Protein AF-A0A1F8PVD8-F1 (afdb_monomer_lite)

Structure (mmCIF, N/CA/C/O backbone):
data_AF-A0A1F8PVD8-F1
#
_entry.id   AF-A0A1F8PVD8-F1
#
loop_
_atom_site.group_PDB
_atom_site.id
_atom_site.type_symbol
_atom_site.label_atom_id
_atom_site.label_alt_id
_atom_site.label_comp_id
_atom_site.label_asym_id
_atom_site.label_entity_id
_at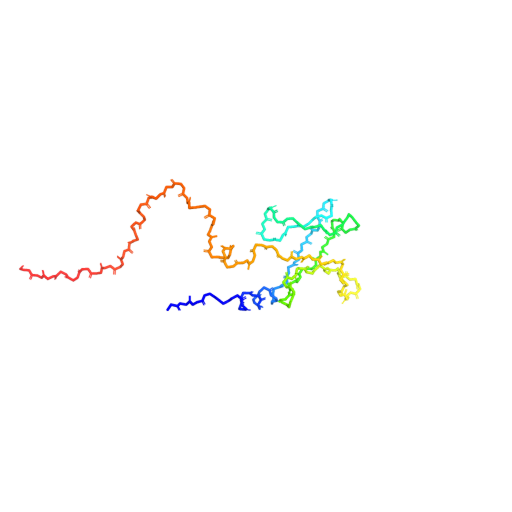om_site.label_seq_id
_atom_site.pdbx_PDB_ins_code
_atom_site.Cartn_x
_atom_site.Cartn_y
_atom_site.Cartn_z
_atom_site.occupancy
_atom_site.B_iso_or_equiv
_atom_site.auth_seq_id
_atom_site.auth_comp_id
_atom_site.auth_asym_id
_atom_site.auth_atom_id
_atom_site.pdbx_PDB_model_num
ATOM 1 N N . MET A 1 1 ? 21.679 9.146 -22.759 1.00 44.25 1 MET A N 1
ATOM 2 C CA . MET A 1 1 ? 20.210 9.240 -22.646 1.00 44.25 1 MET A CA 1
ATOM 3 C C . MET A 1 1 ? 19.802 8.325 -21.501 1.00 44.25 1 MET A C 1
ATOM 5 O O . MET A 1 1 ? 20.053 7.132 -21.610 1.00 44.25 1 MET A O 1
ATOM 9 N N . LEU A 1 2 ? 19.336 8.859 -20.367 1.00 56.59 2 LEU A N 1
ATOM 10 C CA . LEU A 1 2 ? 18.869 8.013 -19.262 1.00 56.59 2 LEU A CA 1
ATOM 11 C C . LEU A 1 2 ? 17.509 7.432 -19.664 1.00 56.59 2 LEU A C 1
ATOM 13 O O . LEU A 1 2 ? 16.544 8.176 -19.803 1.00 56.59 2 LEU A O 1
ATOM 17 N N . LEU A 1 3 ? 17.458 6.124 -19.901 1.00 76.94 3 LEU A N 1
ATOM 18 C CA . LEU A 1 3 ? 16.202 5.403 -20.061 1.00 76.94 3 LEU A CA 1
ATOM 19 C C . LEU A 1 3 ? 15.548 5.311 -18.678 1.00 76.94 3 LEU A C 1
ATOM 21 O O . LEU A 1 3 ? 16.201 4.902 -17.717 1.00 76.94 3 LEU A O 1
ATOM 25 N N . PHE A 1 4 ? 14.293 5.736 -18.563 1.00 79.56 4 PHE A N 1
ATOM 26 C CA . PHE A 1 4 ? 13.544 5.586 -17.322 1.00 79.56 4 PHE A CA 1
ATOM 27 C C . PHE A 1 4 ? 13.350 4.096 -17.012 1.00 79.56 4 PHE A C 1
ATOM 29 O O . PHE A 1 4 ? 12.963 3.324 -17.888 1.00 79.56 4 PHE A O 1
ATOM 36 N N . ASP A 1 5 ? 13.651 3.696 -15.778 1.00 87.69 5 ASP A N 1
ATOM 37 C CA . ASP A 1 5 ? 13.634 2.301 -15.338 1.00 87.69 5 ASP A CA 1
ATOM 38 C C . ASP A 1 5 ? 12.472 2.084 -14.363 1.00 87.69 5 ASP A C 1
ATOM 40 O O . ASP A 1 5 ? 12.545 2.461 -13.189 1.00 87.69 5 ASP A O 1
ATOM 44 N N . LEU A 1 6 ? 11.394 1.473 -14.862 1.00 88.12 6 LEU A N 1
ATOM 45 C CA . LEU A 1 6 ? 10.205 1.164 -14.066 1.00 88.12 6 LEU A CA 1
ATOM 46 C C . LEU A 1 6 ? 10.518 0.253 -12.878 1.00 88.12 6 LEU A C 1
ATOM 48 O O . LEU A 1 6 ? 9.911 0.413 -11.826 1.00 88.12 6 LEU A O 1
ATOM 52 N N . ALA A 1 7 ? 11.480 -0.664 -13.002 1.00 90.62 7 ALA A N 1
ATOM 53 C CA . ALA A 1 7 ? 11.810 -1.570 -11.908 1.00 90.62 7 ALA A CA 1
ATOM 54 C C . ALA A 1 7 ? 12.425 -0.809 -10.725 1.00 90.62 7 ALA A C 1
ATOM 56 O O . ALA A 1 7 ? 12.183 -1.150 -9.567 1.00 90.62 7 ALA A O 1
ATOM 57 N N . LYS A 1 8 ? 13.178 0.266 -10.998 1.00 90.50 8 LYS A N 1
ATOM 58 C CA . LYS A 1 8 ? 13.676 1.161 -9.943 1.00 90.50 8 LYS A CA 1
ATOM 59 C C . LYS A 1 8 ? 12.556 1.961 -9.292 1.00 90.50 8 LYS A C 1
ATOM 61 O O . LYS A 1 8 ? 12.609 2.159 -8.081 1.00 90.50 8 LYS A O 1
ATOM 66 N N . ALA A 1 9 ? 11.558 2.396 -10.060 1.00 90.19 9 ALA A N 1
ATOM 67 C CA . ALA A 1 9 ? 10.379 3.059 -9.508 1.00 90.19 9 ALA A CA 1
ATOM 68 C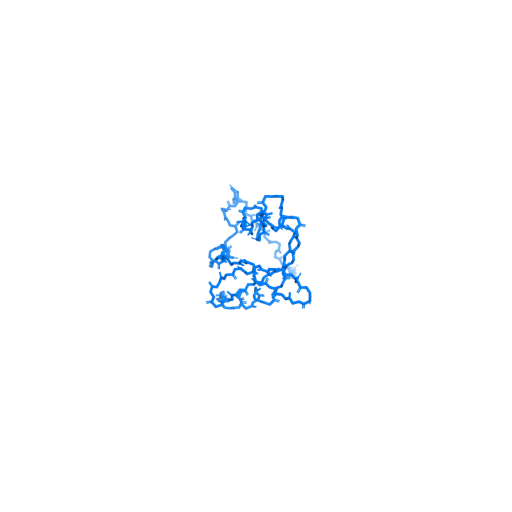 C . ALA A 1 9 ? 9.575 2.102 -8.610 1.00 90.19 9 ALA A C 1
ATOM 70 O O . ALA A 1 9 ? 9.283 2.445 -7.467 1.00 90.19 9 ALA A O 1
ATOM 71 N N . ASP A 1 10 ? 9.318 0.877 -9.076 1.00 93.81 10 ASP A N 1
ATOM 72 C CA . ASP A 1 10 ? 8.622 -0.164 -8.314 1.00 93.81 10 ASP A CA 1
ATOM 73 C C . ASP A 1 10 ? 9.374 -0.506 -7.013 1.00 93.81 10 ASP A C 1
ATOM 75 O O . ASP A 1 10 ? 8.776 -0.562 -5.937 1.00 93.81 10 ASP A O 1
ATOM 79 N N . ALA A 1 11 ? 10.700 -0.671 -7.080 1.00 94.38 11 ALA A N 1
ATOM 80 C CA . ALA A 1 11 ? 11.538 -0.929 -5.908 1.00 94.38 11 ALA A CA 1
ATOM 81 C C . ALA A 1 11 ? 11.544 0.247 -4.917 1.00 94.38 11 ALA A C 1
ATOM 83 O O . ALA A 1 11 ? 11.501 0.041 -3.702 1.00 94.38 11 ALA A O 1
ATOM 84 N N . TYR A 1 12 ? 11.569 1.481 -5.425 1.00 92.31 12 TYR A N 1
ATOM 85 C CA . TYR A 1 12 ? 11.465 2.677 -4.599 1.00 92.31 12 TYR A CA 1
ATOM 86 C C . TYR A 1 12 ? 10.114 2.738 -3.880 1.00 92.31 12 TYR A C 1
ATOM 88 O O . TYR A 1 12 ? 10.084 2.876 -2.659 1.00 92.31 12 TYR A O 1
ATOM 96 N N . LEU A 1 13 ? 9.003 2.552 -4.595 1.00 92.62 13 LEU A N 1
ATOM 97 C CA . LEU A 1 13 ? 7.665 2.525 -4.000 1.00 92.62 13 LEU A CA 1
ATOM 98 C C . LEU A 1 13 ? 7.517 1.410 -2.956 1.00 92.62 13 LEU A C 1
ATOM 100 O O . LEU A 1 13 ? 6.936 1.646 -1.900 1.00 92.62 13 LEU A O 1
ATOM 104 N N . ALA A 1 14 ? 8.090 0.230 -3.207 1.00 95.00 14 ALA A N 1
ATOM 105 C CA . ALA A 1 14 ? 8.068 -0.900 -2.276 1.00 95.00 14 ALA A CA 1
ATOM 106 C C . ALA A 1 14 ? 8.812 -0.622 -0.955 1.00 95.00 14 ALA A C 1
ATOM 108 O O . ALA A 1 14 ? 8.485 -1.206 0.077 1.00 95.00 14 ALA A O 1
ATOM 109 N N . SER A 1 15 ? 9.806 0.274 -0.973 1.00 95.44 15 SER A N 1
ATOM 110 C CA . SER A 1 15 ? 10.547 0.682 0.230 1.00 95.44 15 SER A CA 1
ATOM 111 C C . SER A 1 15 ? 9.759 1.624 1.142 1.00 95.44 15 SER A C 1
ATOM 113 O O . SER A 1 15 ? 10.100 1.783 2.316 1.00 95.44 15 SER A O 1
ATOM 115 N N . LEU A 1 16 ? 8.715 2.261 0.612 1.00 92.19 16 LEU A N 1
ATOM 116 C CA . LEU A 1 16 ? 7.948 3.256 1.335 1.00 92.19 16 LEU A CA 1
ATOM 117 C C . LEU A 1 16 ? 6.780 2.605 2.073 1.00 92.19 16 LEU A C 1
ATOM 119 O O . LEU A 1 16 ? 6.106 1.701 1.581 1.00 92.19 16 LEU A O 1
ATOM 123 N N . GLN A 1 17 ? 6.527 3.118 3.271 1.00 92.81 17 GLN A N 1
ATOM 124 C CA . GLN A 1 17 ? 5.378 2.751 4.084 1.00 92.81 17 GLN A CA 1
ATOM 125 C C . GLN A 1 17 ? 4.616 4.022 4.412 1.00 92.81 17 GLN A C 1
ATOM 127 O O . GLN A 1 17 ? 5.188 4.995 4.912 1.00 92.81 17 GLN A O 1
ATOM 132 N N . PHE A 1 18 ? 3.319 4.023 4.136 1.00 90.25 18 PHE A N 1
ATOM 133 C CA . PHE A 1 18 ? 2.490 5.198 4.358 1.00 90.25 18 PHE A CA 1
ATOM 134 C C . PHE A 1 18 ? 1.353 4.869 5.303 1.00 90.25 18 PHE A C 1
ATOM 136 O O . PHE A 1 18 ? 0.629 3.901 5.106 1.00 90.25 18 PHE A O 1
ATOM 143 N N . TYR A 1 19 ? 1.135 5.730 6.288 1.00 94.12 19 TYR A N 1
ATOM 144 C CA . TYR A 1 19 ? -0.024 5.633 7.163 1.00 94.12 19 TYR A CA 1
ATOM 145 C C . TYR A 1 19 ? -1.097 6.601 6.684 1.00 94.12 19 TYR A C 1
ATOM 147 O O . TYR A 1 19 ? -0.826 7.776 6.398 1.00 94.12 19 TYR A O 1
ATOM 155 N N . ARG A 1 20 ? -2.332 6.116 6.577 1.00 94.25 20 ARG A N 1
ATOM 156 C CA . ARG A 1 20 ? -3.486 6.938 6.207 1.00 94.25 20 ARG A CA 1
ATOM 157 C C . ARG A 1 20 ? -4.644 6.662 7.139 1.00 94.25 20 ARG A C 1
ATOM 159 O O . ARG A 1 20 ? -4.955 5.516 7.451 1.00 94.25 20 ARG A O 1
ATOM 166 N N . LYS A 1 21 ? -5.309 7.738 7.553 1.00 95.81 21 LYS A N 1
ATOM 167 C CA . LYS A 1 21 ? -6.575 7.635 8.266 1.00 95.81 21 LYS A CA 1
ATOM 168 C C . LYS A 1 21 ? -7.681 7.352 7.262 1.00 95.81 21 LYS A C 1
ATOM 170 O O . LYS A 1 21 ? -7.880 8.122 6.325 1.00 95.81 21 LYS A O 1
ATOM 175 N N . VAL A 1 22 ? -8.422 6.279 7.485 1.00 96.38 22 VAL A N 1
ATOM 176 C CA . VAL A 1 22 ? -9.593 5.933 6.690 1.00 96.38 22 VAL A CA 1
ATOM 177 C C . VAL A 1 22 ? -10.692 6.965 6.941 1.00 96.38 22 VAL A C 1
ATOM 179 O O . VAL A 1 22 ? -11.048 7.275 8.081 1.00 96.38 22 VAL A O 1
ATOM 182 N N . GLY A 1 23 ? -11.248 7.510 5.864 1.00 96.00 23 GLY A N 1
ATOM 183 C CA . GLY A 1 23 ? -12.344 8.467 5.907 1.00 96.00 23 GLY A CA 1
ATOM 184 C C . GLY A 1 23 ? -13.629 7.880 6.495 1.00 96.00 23 GLY A C 1
ATOM 185 O O . GLY A 1 23 ? -13.767 6.675 6.711 1.00 96.00 23 GLY A O 1
ATOM 186 N N . LYS A 1 24 ? -14.625 8.745 6.721 1.00 95.94 24 LYS A N 1
ATOM 187 C CA . LYS A 1 24 ? -15.930 8.357 7.294 1.00 95.94 24 LYS A CA 1
ATOM 188 C C . LYS A 1 24 ? -16.633 7.254 6.490 1.00 95.94 24 LYS A C 1
ATOM 190 O O . LYS A 1 24 ? -17.350 6.449 7.066 1.00 95.94 24 LYS A O 1
ATOM 195 N N . THR A 1 25 ? -16.436 7.232 5.176 1.00 95.12 25 THR A N 1
ATOM 196 C CA . THR A 1 25 ? -17.059 6.280 4.248 1.00 95.12 25 THR A CA 1
ATOM 197 C C . THR A 1 25 ? -16.224 5.020 4.013 1.00 95.12 25 THR A C 1
ATOM 199 O O . THR A 1 25 ? -16.598 4.212 3.169 1.00 95.12 25 THR A O 1
ATOM 202 N N . GLY A 1 26 ? -15.102 4.837 4.719 1.00 95.44 26 GLY A N 1
ATOM 203 C CA . GLY A 1 26 ? -14.220 3.687 4.498 1.00 95.44 26 GLY A CA 1
ATOM 204 C C . GLY A 1 26 ? -13.206 3.873 3.365 1.00 95.44 26 GLY A C 1
ATOM 205 O O . GLY A 1 26 ? -12.672 2.886 2.868 1.00 95.44 26 GLY A O 1
ATOM 206 N N . GLN A 1 27 ? -12.959 5.113 2.937 1.00 96.25 27 GLN A N 1
ATOM 207 C CA . GLN A 1 27 ? -12.100 5.446 1.795 1.00 96.25 27 GLN A CA 1
ATOM 208 C C . GLN A 1 27 ? -10.774 6.063 2.236 1.00 96.25 27 GLN A C 1
ATOM 210 O O . GLN A 1 27 ? -10.730 6.782 3.233 1.00 96.25 27 GLN A O 1
ATOM 215 N N . ILE A 1 28 ? -9.723 5.841 1.457 1.00 95.00 28 ILE A N 1
ATOM 216 C CA . ILE A 1 28 ? -8.426 6.518 1.574 1.00 95.00 28 ILE A CA 1
ATOM 217 C C . ILE A 1 28 ? -8.004 7.069 0.214 1.00 95.00 28 ILE A C 1
ATOM 219 O O . ILE A 1 28 ? -8.518 6.626 -0.814 1.00 95.00 28 ILE A O 1
ATOM 223 N N . THR A 1 29 ? -7.055 8.002 0.213 1.00 93.38 29 THR A N 1
ATOM 224 C CA . THR A 1 29 ? -6.397 8.483 -1.003 1.00 93.38 29 THR A CA 1
ATOM 225 C C . THR A 1 29 ? -4.916 8.122 -1.020 1.00 93.38 29 THR A C 1
ATOM 227 O O . THR A 1 29 ? -4.224 8.241 -0.002 1.00 93.38 29 THR A O 1
ATOM 230 N N . ILE A 1 30 ? -4.434 7.669 -2.177 1.00 88.94 30 ILE A N 1
ATOM 231 C CA . ILE A 1 30 ? -3.033 7.296 -2.418 1.00 88.94 30 ILE A CA 1
ATOM 232 C C . ILE A 1 30 ? -2.645 7.903 -3.765 1.00 88.94 30 ILE A C 1
ATOM 234 O O . ILE A 1 30 ? -3.238 7.523 -4.752 1.00 88.94 30 ILE A O 1
ATOM 238 N N . GLY A 1 31 ? -1.703 8.848 -3.818 1.00 79.19 31 GLY A N 1
ATOM 239 C CA . GLY A 1 31 ? -1.296 9.492 -5.082 1.00 79.19 31 GLY A CA 1
ATOM 240 C C . GLY A 1 31 ? -1.987 10.826 -5.405 1.00 79.19 31 GLY A C 1
ATOM 241 O O . GLY A 1 31 ? -1.466 11.596 -6.197 1.00 79.19 31 GLY A O 1
ATOM 242 N N . GLY A 1 32 ? -3.087 11.183 -4.734 1.00 79.31 32 GLY A N 1
ATOM 243 C CA . GLY A 1 32 ? -3.744 12.485 -4.919 1.00 79.31 32 GLY A CA 1
ATOM 244 C C . GLY A 1 32 ? -5.227 12.465 -4.557 1.00 79.31 32 GLY A C 1
ATOM 245 O O . GLY A 1 32 ? -5.742 11.458 -4.079 1.00 79.31 32 GLY A O 1
ATOM 246 N N . GLU A 1 33 ? -5.937 13.577 -4.767 1.00 78.00 33 GLU A N 1
ATOM 247 C CA . GLU A 1 33 ? -7.369 13.691 -4.433 1.00 78.00 33 GLU A CA 1
ATOM 248 C C . GLU A 1 33 ? -8.265 12.775 -5.288 1.00 78.00 33 GLU A C 1
ATOM 250 O O . GLU A 1 33 ? -9.301 12.291 -4.818 1.00 78.00 33 GLU A O 1
ATOM 255 N N . HIS A 1 34 ? -7.851 12.507 -6.527 1.00 80.31 34 HIS A N 1
ATOM 256 C CA . HIS A 1 34 ? -8.609 11.703 -7.486 1.00 80.31 34 HIS A CA 1
ATOM 257 C C . HIS A 1 34 ? -8.442 10.197 -7.271 1.00 80.31 34 HIS A C 1
ATOM 259 O O . HIS A 1 34 ? -9.352 9.427 -7.586 1.00 80.31 34 HIS A O 1
ATOM 265 N N . ASP A 1 35 ? -7.352 9.777 -6.632 1.00 87.62 35 ASP A N 1
ATOM 266 C CA . ASP A 1 35 ? -7.051 8.369 -6.440 1.00 87.62 35 ASP A CA 1
ATOM 267 C C . ASP A 1 35 ? -7.597 7.822 -5.126 1.00 87.62 35 ASP A C 1
ATOM 269 O O . ASP A 1 35 ? -6.923 7.722 -4.095 1.00 87.62 35 ASP A O 1
ATOM 273 N N . LYS A 1 36 ? -8.875 7.450 -5.171 1.00 93.44 36 LYS A N 1
ATOM 274 C CA . LYS A 1 36 ? -9.603 6.914 -4.020 1.00 93.44 36 LYS A CA 1
ATOM 275 C C . LYS A 1 36 ? -9.561 5.391 -4.015 1.00 93.44 36 LYS A C 1
ATOM 277 O O . LYS A 1 36 ? -9.802 4.739 -5.031 1.00 93.44 36 LYS A O 1
ATOM 282 N N . TYR A 1 37 ? -9.299 4.817 -2.848 1.00 94.81 37 TYR A N 1
ATOM 283 C CA . TYR A 1 37 ? -9.296 3.377 -2.615 1.00 94.81 37 TYR A CA 1
ATOM 284 C C . TYR A 1 37 ? -10.259 3.037 -1.481 1.00 94.81 37 TYR A C 1
ATOM 286 O O . TYR A 1 37 ? -10.301 3.698 -0.442 1.00 94.81 37 TYR A O 1
ATOM 294 N N . GLN A 1 38 ? -11.072 2.006 -1.700 1.00 95.75 38 GLN A N 1
ATOM 295 C CA . GLN A 1 38 ? -12.096 1.571 -0.754 1.00 95.75 38 GLN A CA 1
ATOM 296 C C . GLN A 1 38 ? -11.537 0.507 0.183 1.00 95.75 38 GLN A C 1
ATOM 298 O O . GLN A 1 38 ? -11.375 -0.640 -0.237 1.00 95.75 38 GLN A O 1
ATOM 303 N N . VAL A 1 39 ? -11.325 0.859 1.449 1.00 95.31 39 VAL A N 1
ATOM 304 C CA . VAL A 1 39 ? -10.959 -0.062 2.540 1.00 95.31 39 VAL A CA 1
ATOM 305 C C . VAL A 1 39 ? -12.200 -0.771 3.063 1.00 95.31 39 VAL A C 1
ATOM 307 O O . VAL A 1 39 ? -12.256 -1.997 3.089 1.00 95.31 39 VAL A O 1
ATOM 310 N N . GLY A 1 40 ? -13.239 0.005 3.365 1.00 94.56 40 GLY A N 1
ATOM 311 C CA . GLY A 1 40 ? -14.520 -0.475 3.869 1.00 94.56 40 GLY A CA 1
ATOM 312 C C . GLY A 1 40 ? -14.966 0.283 5.123 1.00 94.56 40 GLY A C 1
ATOM 313 O O . GLY A 1 40 ? -14.131 0.785 5.879 1.00 94.56 40 GLY A O 1
ATOM 314 N N . PRO A 1 41 ? -16.283 0.381 5.371 1.00 93.94 41 PRO A N 1
ATOM 315 C CA . PRO A 1 41 ? -16.831 1.187 6.464 1.00 93.94 41 PRO A CA 1
ATOM 316 C C . PRO A 1 41 ? -16.466 0.652 7.855 1.00 93.94 41 PRO A C 1
ATOM 318 O O . PRO A 1 41 ? -16.391 1.435 8.796 1.00 93.94 41 PRO A O 1
ATOM 321 N N . ALA A 1 42 ? -16.182 -0.650 7.986 1.00 94.69 42 ALA A N 1
ATOM 322 C CA . ALA A 1 42 ? -15.726 -1.259 9.239 1.00 94.69 42 ALA A CA 1
ATOM 323 C C . ALA A 1 42 ? -14.403 -0.657 9.749 1.00 94.69 42 ALA A C 1
ATOM 325 O O . ALA A 1 42 ? -14.157 -0.625 10.950 1.00 94.69 42 ALA A O 1
ATOM 326 N N . PHE A 1 43 ? -13.587 -0.126 8.836 1.00 95.00 43 PHE A N 1
ATOM 327 C CA . PHE A 1 43 ? -12.295 0.487 9.138 1.00 95.00 43 PHE A CA 1
ATOM 328 C C . PHE A 1 43 ? -12.377 2.015 9.213 1.00 95.00 43 PHE A C 1
ATOM 330 O O . PHE A 1 43 ? -11.353 2.685 9.305 1.00 95.00 43 PHE A O 1
ATOM 337 N N . ALA A 1 44 ? -13.580 2.600 9.157 1.00 95.81 44 ALA A N 1
ATOM 338 C CA . ALA A 1 44 ? -13.753 4.047 9.163 1.00 95.81 44 ALA A CA 1
ATOM 339 C C . ALA A 1 44 ? -13.083 4.691 10.386 1.00 95.81 44 ALA A C 1
ATOM 341 O O . ALA A 1 44 ? -13.239 4.237 11.518 1.00 95.81 44 ALA A O 1
ATOM 342 N N . ARG A 1 45 ? -12.377 5.803 10.148 1.00 95.62 45 ARG A N 1
ATOM 343 C CA . ARG A 1 45 ? -11.618 6.585 11.141 1.00 95.62 45 ARG A CA 1
ATOM 344 C C . ARG A 1 45 ? -10.412 5.874 11.766 1.00 95.62 45 ARG A C 1
ATOM 346 O O . ARG A 1 45 ? -9.746 6.509 12.585 1.00 95.62 45 ARG A O 1
ATOM 353 N N . GLN A 1 46 ? -10.102 4.640 11.375 1.00 95.38 46 GLN A N 1
ATOM 354 C CA . GLN A 1 46 ? -8.891 3.935 11.801 1.00 95.38 46 GLN A CA 1
ATOM 355 C C . GLN A 1 46 ? -7.692 4.349 10.941 1.00 95.38 46 GLN A C 1
ATOM 357 O O . GLN A 1 46 ? -7.865 4.842 9.825 1.00 95.38 46 GLN A O 1
ATOM 362 N N . TYR A 1 47 ? -6.480 4.177 11.461 1.00 95.75 47 TYR A N 1
ATOM 363 C CA . TYR A 1 47 ? -5.258 4.326 10.674 1.00 95.75 47 TYR A CA 1
ATOM 364 C C . TYR A 1 47 ? -4.873 2.971 10.096 1.00 95.75 47 TYR A C 1
ATOM 366 O O . TYR A 1 47 ? -4.830 1.984 10.821 1.00 95.75 47 TYR A O 1
ATOM 374 N N . VAL A 1 48 ? -4.596 2.943 8.797 1.00 96.12 48 VAL A N 1
ATOM 375 C CA . VAL A 1 48 ? -4.067 1.767 8.108 1.00 96.12 48 VAL A CA 1
ATOM 376 C C . VAL A 1 48 ? -2.680 2.083 7.575 1.00 96.12 48 VAL A C 1
ATOM 378 O O . VAL A 1 48 ? -2.421 3.202 7.117 1.00 96.12 48 VAL A O 1
ATOM 381 N N . GLN A 1 49 ? -1.799 1.095 7.644 1.00 96.81 49 GLN A N 1
ATOM 382 C CA . GLN A 1 49 ? -0.515 1.122 6.967 1.00 96.81 49 GLN A CA 1
ATOM 383 C C . GLN A 1 49 ? -0.712 0.640 5.532 1.00 96.81 49 GLN A C 1
ATOM 385 O O . GLN A 1 49 ? -1.436 -0.319 5.291 1.00 96.81 49 GLN A O 1
ATOM 390 N N . ILE A 1 50 ? -0.076 1.300 4.578 1.00 96.12 50 ILE A N 1
ATOM 391 C CA . ILE A 1 50 ? -0.160 0.987 3.159 1.00 96.12 50 ILE A CA 1
ATOM 392 C C . ILE A 1 50 ? 1.248 0.712 2.662 1.00 96.12 50 ILE A C 1
ATOM 394 O O . ILE A 1 50 ? 2.128 1.567 2.797 1.00 96.12 50 ILE A O 1
ATOM 398 N N . ASN A 1 51 ? 1.419 -0.452 2.045 1.00 96.12 51 ASN A N 1
ATOM 399 C CA . ASN A 1 51 ? 2.655 -0.855 1.390 1.00 96.12 51 ASN A CA 1
ATOM 400 C C . ASN A 1 51 ? 2.377 -1.130 -0.091 1.00 96.12 51 ASN A C 1
ATOM 402 O O . ASN A 1 51 ? 1.255 -1.481 -0.461 1.00 96.12 51 ASN A O 1
ATOM 406 N N . PHE A 1 52 ? 3.401 -0.998 -0.927 1.00 95.94 52 PHE A N 1
ATOM 407 C CA . PHE A 1 52 ? 3.346 -1.379 -2.335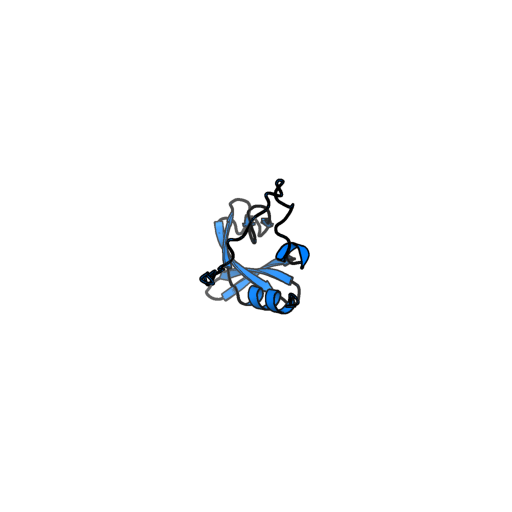 1.00 95.94 52 PHE A CA 1
ATOM 408 C C . PHE A 1 52 ? 3.994 -2.754 -2.541 1.00 95.94 52 PHE A C 1
ATOM 410 O O . PHE A 1 52 ? 5.102 -2.998 -2.066 1.00 95.94 52 PHE A O 1
ATOM 417 N N . ASP A 1 53 ? 3.298 -3.650 -3.237 1.00 95.62 53 ASP A N 1
ATOM 418 C CA . ASP A 1 53 ? 3.786 -4.962 -3.659 1.00 95.62 53 ASP A CA 1
ATOM 419 C C . ASP A 1 53 ? 4.272 -4.873 -5.117 1.00 95.62 53 ASP A C 1
ATOM 421 O O . ASP A 1 53 ? 3.442 -4.838 -6.032 1.00 95.62 53 ASP A O 1
ATOM 425 N N . PRO A 1 54 ? 5.594 -4.844 -5.368 1.00 95.12 54 PRO A N 1
ATOM 426 C CA . PRO A 1 54 ? 6.137 -4.645 -6.709 1.00 95.12 54 PRO A CA 1
ATOM 427 C C . PRO A 1 54 ? 5.942 -5.862 -7.621 1.00 95.12 54 PRO A C 1
ATOM 429 O O . PRO A 1 54 ? 6.006 -5.716 -8.837 1.00 95.12 54 PRO A O 1
ATOM 432 N N . ALA A 1 55 ? 5.683 -7.057 -7.074 1.00 93.88 55 ALA A N 1
ATOM 433 C CA . ALA A 1 55 ? 5.503 -8.258 -7.889 1.00 93.88 55 ALA A CA 1
ATOM 434 C C . ALA A 1 55 ? 4.179 -8.230 -8.664 1.00 93.88 55 ALA A C 1
ATOM 436 O O . ALA A 1 55 ? 4.093 -8.757 -9.772 1.00 93.88 55 ALA A O 1
ATOM 437 N N . LYS A 1 56 ? 3.148 -7.618 -8.069 1.00 94.19 56 LYS A N 1
ATOM 438 C CA . LYS A 1 56 ? 1.809 -7.486 -8.663 1.00 94.19 56 LYS A CA 1
ATOM 439 C C . LYS A 1 56 ? 1.412 -6.043 -8.972 1.00 94.19 56 LYS A C 1
ATOM 441 O O . LYS A 1 56 ? 0.357 -5.835 -9.561 1.00 94.19 56 LYS A O 1
ATOM 446 N N . ARG A 1 57 ? 2.241 -5.070 -8.576 1.00 94.06 57 ARG A N 1
ATOM 447 C CA . ARG A 1 57 ? 1.939 -3.631 -8.590 1.00 94.06 57 ARG A CA 1
ATOM 448 C C . ARG A 1 57 ? 0.624 -3.321 -7.879 1.00 94.06 57 ARG A C 1
ATOM 450 O O . ARG A 1 57 ? -0.269 -2.669 -8.413 1.00 94.06 57 ARG A O 1
ATOM 457 N N . GLU A 1 58 ? 0.499 -3.820 -6.655 1.00 96.50 58 GLU A N 1
ATOM 458 C CA . GLU A 1 58 ? -0.693 -3.643 -5.823 1.00 96.50 58 GLU A CA 1
ATOM 459 C C . GLU A 1 58 ? -0.374 -2.822 -4.573 1.00 96.50 58 GLU A C 1
ATOM 461 O O . GLU A 1 58 ? 0.674 -2.987 -3.951 1.00 96.50 58 GLU A O 1
ATOM 466 N N . TYR A 1 59 ? -1.311 -1.978 -4.149 1.00 96.12 59 TYR A N 1
ATOM 467 C CA . TYR A 1 59 ? -1.306 -1.421 -2.802 1.00 96.12 59 TYR A CA 1
ATOM 468 C C . TYR A 1 59 ? -1.977 -2.388 -1.836 1.00 96.12 59 TYR A C 1
ATOM 470 O O . TYR A 1 59 ? -3.074 -2.887 -2.094 1.00 96.12 59 TYR A O 1
ATOM 478 N N . VAL A 1 60 ? -1.336 -2.603 -0.693 1.00 97.19 60 VAL A N 1
ATOM 479 C CA . VAL A 1 60 ? -1.803 -3.497 0.363 1.00 97.19 60 VAL A CA 1
ATOM 480 C C . VAL A 1 60 ? -1.996 -2.696 1.640 1.00 97.19 60 VAL A C 1
ATOM 482 O O . VAL A 1 60 ? -1.053 -2.080 2.135 1.00 97.19 60 VAL A O 1
ATOM 485 N N . ALA A 1 61 ? -3.216 -2.706 2.169 1.00 97.00 61 ALA A N 1
ATOM 486 C CA . ALA A 1 61 ? -3.543 -2.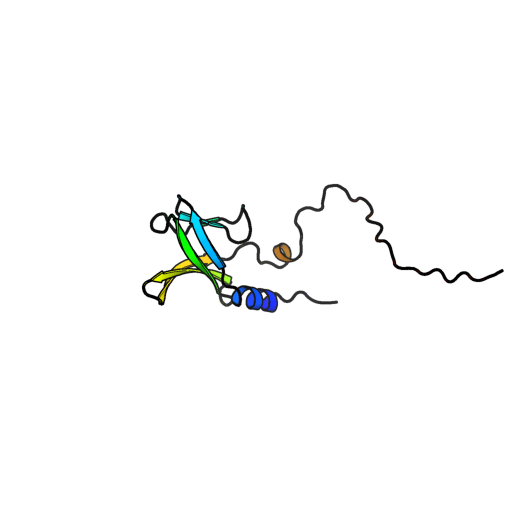085 3.440 1.00 97.00 61 ALA A CA 1
ATOM 487 C C . ALA A 1 61 ? -3.464 -3.102 4.578 1.00 97.00 61 ALA A C 1
ATOM 489 O O . ALA A 1 61 ? -4.084 -4.167 4.522 1.00 97.00 61 ALA A O 1
ATOM 490 N N . TYR A 1 62 ? -2.763 -2.718 5.636 1.00 97.25 62 TYR A N 1
ATOM 491 C CA . TYR A 1 62 ? -2.616 -3.461 6.872 1.00 97.25 62 TYR A CA 1
ATOM 492 C C . TYR A 1 62 ? -3.195 -2.669 8.040 1.00 97.25 62 TYR A C 1
ATOM 494 O O . TYR A 1 62 ? -3.071 -1.443 8.107 1.00 97.25 62 TYR A O 1
ATOM 502 N N . LEU A 1 63 ? -3.804 -3.388 8.973 1.00 95.62 63 LEU A N 1
ATOM 503 C CA . LEU A 1 63 ? -4.179 -2.873 10.277 1.00 95.62 63 LEU A CA 1
ATOM 504 C C . LEU A 1 63 ? -3.217 -3.441 11.313 1.00 95.62 63 LEU A C 1
ATOM 506 O O . LEU A 1 63 ? -2.907 -4.631 11.290 1.00 95.62 63 LEU A O 1
ATOM 510 N N . GLU A 1 64 ? -2.750 -2.593 12.216 1.00 92.88 64 GLU A N 1
ATOM 511 C CA . GLU A 1 64 ? -1.978 -3.046 13.362 1.00 92.88 64 GLU A CA 1
ATOM 512 C C . GLU A 1 64 ? -2.938 -3.545 14.449 1.00 92.88 64 GLU A C 1
ATOM 514 O O . GLU A 1 64 ? -3.705 -2.775 15.026 1.00 92.88 64 GLU A O 1
ATOM 519 N N . GLU A 1 65 ? -2.906 -4.848 14.719 1.00 90.38 65 GLU A N 1
ATOM 520 C CA . GLU A 1 65 ? -3.667 -5.498 15.785 1.00 90.38 65 GLU A CA 1
ATOM 521 C C . GLU A 1 65 ? -2.677 -6.225 16.704 1.00 90.38 65 GLU A C 1
ATOM 523 O O . GLU A 1 65 ? -1.982 -7.148 16.285 1.00 90.38 65 GLU A O 1
ATOM 528 N N . ASN A 1 66 ? -2.598 -5.812 17.974 1.00 88.56 66 ASN A N 1
ATOM 529 C CA . ASN A 1 66 ? -1.730 -6.426 18.992 1.00 88.56 66 ASN A CA 1
ATOM 530 C C . ASN A 1 66 ? -0.234 -6.498 18.606 1.00 88.56 66 ASN A C 1
ATOM 532 O O . ASN A 1 66 ? 0.446 -7.469 18.935 1.00 88.56 66 ASN A O 1
ATOM 536 N N . GLY A 1 67 ? 0.279 -5.485 17.899 1.00 87.06 67 GLY A N 1
ATOM 537 C CA . GLY A 1 67 ? 1.675 -5.433 17.444 1.00 87.06 67 GLY A CA 1
ATOM 538 C C . GLY A 1 67 ? 1.981 -6.320 16.232 1.00 87.06 67 GLY A C 1
ATOM 539 O O . GLY A 1 67 ? 3.141 -6.450 15.847 1.00 87.06 67 GLY A O 1
ATOM 540 N N . ALA A 1 68 ? 0.959 -6.925 15.619 1.00 92.56 68 ALA A N 1
ATOM 541 C CA . ALA A 1 68 ? 1.068 -7.634 14.353 1.00 92.56 68 ALA A CA 1
ATOM 542 C C . ALA A 1 68 ? 0.304 -6.883 13.255 1.00 92.56 68 ALA A C 1
ATOM 544 O O . ALA A 1 68 ? -0.808 -6.397 13.463 1.00 92.56 68 ALA A O 1
ATOM 545 N N . LEU A 1 69 ? 0.896 -6.813 12.061 1.00 93.56 69 LEU A N 1
ATOM 546 C CA . LEU A 1 69 ? 0.230 -6.264 10.885 1.00 93.56 69 LEU A CA 1
ATOM 547 C C . LEU A 1 69 ? -0.649 -7.336 10.249 1.00 93.56 69 LEU A C 1
ATOM 549 O O . LEU A 1 69 ? -0.163 -8.352 9.752 1.00 93.56 69 LEU A O 1
ATOM 553 N N . ARG A 1 70 ? -1.954 -7.085 10.237 1.00 94.69 70 ARG A N 1
ATOM 554 C CA . ARG A 1 70 ? -2.940 -7.921 9.567 1.00 94.69 70 ARG A CA 1
ATOM 555 C C . ARG A 1 70 ? -3.344 -7.287 8.251 1.00 94.69 70 ARG A C 1
ATOM 557 O O . ARG A 1 70 ? -3.782 -6.141 8.219 1.00 94.69 70 ARG A O 1
ATOM 564 N N . GLU A 1 71 ? -3.248 -8.049 7.170 1.00 95.94 71 GLU A N 1
ATOM 565 C CA . GLU A 1 71 ? -3.734 -7.600 5.871 1.00 95.94 71 GLU A CA 1
ATOM 566 C C . GLU A 1 71 ? -5.259 -7.442 5.887 1.00 95.94 71 GLU A C 1
ATOM 568 O O . GLU A 1 71 ? -5.999 -8.348 6.276 1.00 95.94 71 GLU A O 1
ATOM 573 N N . VAL A 1 72 ? -5.719 -6.274 5.453 1.00 95.31 72 VAL A N 1
ATOM 574 C CA . VAL A 1 72 ? -7.137 -5.926 5.372 1.00 95.31 72 VAL A CA 1
ATOM 575 C C . VAL A 1 72 ? -7.626 -5.997 3.936 1.00 95.31 72 VAL A C 1
ATOM 577 O O . VAL A 1 72 ? -8.726 -6.490 3.678 1.00 95.31 72 VAL A O 1
ATOM 580 N N . LYS A 1 73 ? -6.844 -5.446 3.000 1.00 95.75 73 LYS A N 1
ATOM 581 C CA . LYS A 1 73 ? -7.265 -5.328 1.606 1.00 95.75 73 LYS A CA 1
ATOM 582 C C . LYS A 1 73 ? -6.111 -5.071 0.647 1.00 95.75 73 LYS A C 1
ATOM 584 O O . LYS A 1 73 ? -5.102 -4.488 1.034 1.00 95.75 73 LYS A O 1
ATOM 589 N N . ARG A 1 74 ? -6.330 -5.435 -0.618 1.00 96.69 74 ARG A N 1
ATOM 590 C CA . ARG A 1 74 ? -5.447 -5.161 -1.754 1.00 96.69 74 ARG A CA 1
ATOM 591 C C . ARG A 1 74 ? -6.188 -4.474 -2.887 1.00 96.69 74 ARG A C 1
ATOM 593 O O . ARG A 1 74 ? -7.382 -4.720 -3.086 1.00 96.69 74 ARG A O 1
ATOM 600 N N . TRP A 1 75 ? -5.468 -3.645 -3.632 1.00 96.25 75 TRP A N 1
ATOM 601 C CA . TRP A 1 75 ? -5.951 -3.010 -4.854 1.00 96.25 75 TRP A CA 1
ATOM 602 C C . TRP A 1 75 ? -4.815 -2.889 -5.869 1.00 96.25 75 TRP A C 1
ATOM 604 O O . TRP A 1 75 ? -3.683 -2.657 -5.448 1.00 96.25 75 TRP A O 1
ATOM 614 N N . PRO A 1 76 ? -5.096 -2.954 -7.180 1.00 94.44 76 PRO A N 1
ATOM 615 C CA . PRO A 1 76 ? -4.108 -2.568 -8.182 1.00 94.44 76 PRO A CA 1
ATOM 616 C C . PRO A 1 76 ? -3.717 -1.103 -7.974 1.00 94.44 76 PRO A C 1
ATOM 618 O O . PRO A 1 76 ? -4.590 -0.256 -7.757 1.00 94.44 76 PRO A O 1
ATOM 621 N N . ALA A 1 77 ? -2.419 -0.814 -8.017 1.00 92.25 77 ALA A N 1
ATOM 622 C CA . ALA A 1 77 ? -1.940 0.556 -8.056 1.00 92.25 77 ALA A CA 1
ATOM 623 C C . ALA A 1 77 ? -2.262 1.157 -9.428 1.00 92.25 77 ALA A C 1
ATOM 625 O O . ALA A 1 77 ? -2.084 0.505 -10.458 1.00 92.25 77 ALA A O 1
ATOM 626 N N . ARG A 1 78 ? -2.793 2.377 -9.427 1.00 90.06 78 ARG A N 1
ATOM 627 C CA . ARG A 1 78 ? -3.146 3.123 -10.638 1.00 90.06 78 ARG A CA 1
ATOM 628 C C . ARG A 1 78 ? -2.104 4.197 -10.915 1.00 90.06 78 ARG A C 1
ATOM 630 O O . ARG A 1 78 ? -1.346 4.546 -10.016 1.00 90.06 78 ARG A O 1
ATOM 637 N N . ASP A 1 79 ? -2.094 4.676 -12.152 1.00 85.75 79 ASP A N 1
ATOM 638 C CA . ASP A 1 79 ? -1.294 5.814 -12.604 1.00 85.75 79 ASP A CA 1
ATOM 639 C C . ASP A 1 79 ? 0.225 5.627 -12.370 1.00 85.75 79 ASP A C 1
ATOM 641 O O . ASP A 1 79 ? 0.938 6.534 -11.940 1.00 85.75 79 ASP A O 1
ATOM 645 N N . LEU A 1 80 ? 0.726 4.406 -12.619 1.00 86.25 80 LEU A N 1
ATOM 646 C CA . LEU A 1 80 ? 2.142 4.022 -12.480 1.00 86.25 80 LEU A CA 1
ATOM 647 C C . LEU A 1 80 ? 2.797 3.597 -13.805 1.00 86.25 80 LEU A C 1
ATOM 649 O O . LEU A 1 80 ? 3.884 3.011 -13.803 1.00 86.25 80 LEU A O 1
ATOM 653 N N . GLU A 1 81 ? 2.163 3.854 -14.946 1.00 84.94 81 GLU A N 1
ATOM 654 C CA . GLU A 1 81 ? 2.791 3.586 -16.235 1.00 84.94 81 GLU A CA 1
ATOM 655 C C . GLU A 1 81 ? 3.791 4.691 -16.599 1.00 84.94 81 GLU A C 1
ATOM 657 O O . GLU A 1 81 ? 3.793 5.787 -16.041 1.00 84.94 81 GLU A O 1
ATOM 662 N N . ILE A 1 82 ? 4.669 4.421 -17.573 1.00 82.62 82 ILE A N 1
ATOM 663 C CA . ILE A 1 82 ? 5.704 5.384 -18.003 1.00 82.62 82 ILE A CA 1
ATOM 664 C C . ILE A 1 82 ? 5.092 6.746 -18.349 1.00 82.62 82 ILE A C 1
ATOM 666 O O . ILE A 1 82 ? 5.685 7.779 -18.048 1.00 82.62 82 ILE A O 1
ATOM 670 N N . HIS A 1 83 ? 3.916 6.746 -18.979 1.00 79.25 83 HIS A N 1
ATOM 671 C CA . HIS A 1 83 ? 3.224 7.977 -19.334 1.00 79.25 83 HIS A CA 1
ATOM 672 C C . HIS A 1 83 ? 2.736 8.735 -18.094 1.00 79.25 83 HIS A C 1
ATOM 674 O O . HIS A 1 83 ? 2.954 9.936 -18.032 1.00 79.25 83 HIS A O 1
ATOM 680 N N . ASP A 1 84 ? 2.196 8.058 -17.083 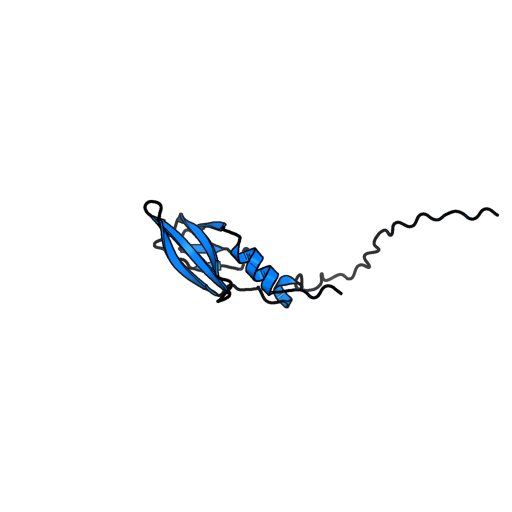1.00 78.62 84 ASP A N 1
ATOM 681 C CA . ASP A 1 84 ? 1.732 8.691 -15.840 1.00 78.62 84 ASP A CA 1
ATOM 682 C C . ASP A 1 84 ? 2.882 9.288 -15.018 1.00 78.62 84 ASP A C 1
ATOM 684 O O . ASP A 1 84 ? 2.746 10.329 -14.380 1.00 78.62 84 ASP A O 1
ATOM 688 N N . LEU A 1 85 ? 4.044 8.630 -15.048 1.00 80.19 85 LEU A N 1
ATOM 689 C CA . LEU A 1 85 ? 5.205 9.015 -14.245 1.00 80.19 85 LEU A CA 1
ATOM 690 C C . LEU A 1 85 ? 6.056 10.111 -14.895 1.00 80.19 85 LEU A C 1
ATOM 692 O O . LEU A 1 85 ? 6.720 10.874 -14.191 1.00 80.19 85 LEU A O 1
ATOM 696 N N . LEU A 1 86 ? 6.096 10.162 -16.229 1.00 79.62 86 LEU A N 1
ATOM 697 C CA . LEU A 1 86 ? 6.964 11.080 -16.974 1.00 79.62 86 LEU A CA 1
ATOM 698 C C . LEU A 1 86 ? 6.220 12.236 -17.634 1.00 79.62 86 LEU A C 1
ATOM 700 O O . LEU A 1 86 ? 6.853 13.240 -17.965 1.00 79.62 86 LEU A O 1
ATOM 704 N N . TRP A 1 87 ? 4.914 12.110 -17.861 1.00 71.31 87 TRP A N 1
ATOM 705 C CA . TRP A 1 87 ? 4.127 13.146 -18.511 1.00 71.31 87 TRP A CA 1
ATOM 706 C C . TRP A 1 87 ? 3.337 13.947 -17.464 1.00 71.31 87 TRP A C 1
ATOM 708 O O . TRP A 1 87 ? 2.491 13.380 -16.781 1.00 71.31 87 TRP A O 1
ATOM 718 N N . PRO A 1 88 ? 3.545 15.270 -17.330 1.00 62.59 88 PRO A N 1
ATOM 719 C CA . PRO A 1 88 ? 2.883 16.086 -16.305 1.00 62.59 88 PRO A CA 1
ATOM 720 C C . PRO A 1 88 ? 1.383 16.367 -16.563 1.00 62.59 88 PRO A C 1
ATOM 722 O O . PRO A 1 88 ? 0.815 17.255 -15.930 1.00 62.59 88 PRO A O 1
ATOM 725 N N . GLY A 1 89 ? 0.731 15.632 -17.469 1.00 63.91 89 GLY A N 1
ATOM 726 C CA . GLY A 1 89 ? -0.637 15.896 -17.935 1.00 63.91 89 GLY A CA 1
ATOM 727 C C . GLY A 1 89 ? -0.690 16.787 -19.180 1.00 63.91 89 GLY A C 1
ATOM 728 O O . GLY A 1 89 ? 0.321 16.973 -19.857 1.00 63.91 89 GLY A O 1
ATOM 729 N N . ASP A 1 90 ? -1.873 17.307 -19.524 1.00 61.25 90 ASP A N 1
ATOM 730 C CA . ASP A 1 90 ? -2.035 18.197 -20.683 1.00 61.25 90 ASP A CA 1
ATOM 731 C C . ASP A 1 90 ? -0.996 19.329 -20.645 1.00 61.25 90 ASP A C 1
ATOM 733 O O . ASP A 1 90 ? -0.777 19.925 -19.581 1.00 61.25 90 ASP A O 1
ATOM 737 N 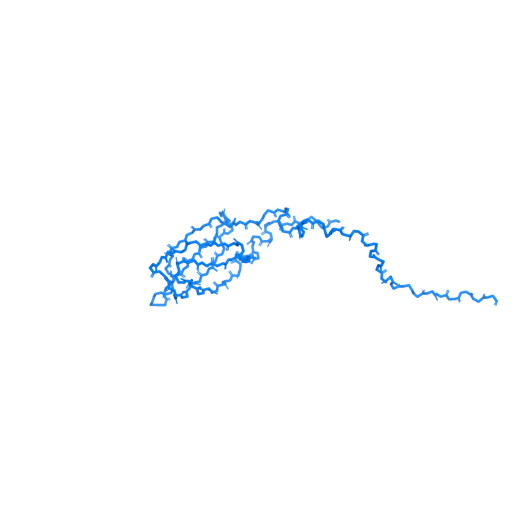N . PRO A 1 91 ? -0.335 19.642 -21.779 1.00 57.81 91 PRO A N 1
ATOM 738 C CA . PRO A 1 91 ? 0.585 20.763 -21.816 1.00 57.81 91 PRO A CA 1
ATOM 739 C C . PRO A 1 91 ? -0.165 22.007 -21.323 1.00 57.81 91 PRO A C 1
ATOM 741 O O . PRO A 1 91 ? -1.323 22.210 -21.708 1.00 57.81 91 PRO A O 1
ATOM 744 N N . PRO A 1 92 ? 0.450 22.847 -20.468 1.00 58.34 92 PRO A N 1
ATOM 745 C CA . PRO A 1 92 ? -0.188 24.088 -20.064 1.00 58.34 92 PRO A CA 1
ATOM 746 C C . PRO A 1 92 ? -0.625 24.833 -21.335 1.00 58.34 92 PRO A C 1
ATOM 748 O O . PRO A 1 92 ? 0.149 24.871 -22.295 1.00 58.34 92 PRO A O 1
ATOM 751 N N . PRO A 1 93 ? -1.832 25.430 -21.374 1.00 64.25 93 PRO A N 1
ATOM 752 C CA . PRO A 1 93 ? -2.433 25.989 -22.594 1.00 64.25 93 PRO A CA 1
ATOM 753 C C . PRO A 1 93 ? -1.642 27.141 -23.241 1.00 64.25 93 PRO A C 1
ATOM 755 O O . PRO A 1 93 ? -2.085 27.732 -24.222 1.00 64.25 93 PRO A O 1
ATOM 758 N N . TYR A 1 94 ? -0.460 27.463 -22.720 1.00 56.50 94 TYR A N 1
ATOM 759 C CA . TYR A 1 94 ? 0.398 28.527 -23.189 1.00 56.50 94 TYR A CA 1
ATOM 760 C C . TYR A 1 94 ? 1.827 28.009 -23.351 1.00 56.50 94 TYR A C 1
ATOM 762 O O . TYR A 1 94 ? 2.594 27.920 -22.391 1.00 56.50 94 TYR A O 1
ATOM 770 N N . HIS A 1 95 ? 2.211 27.751 -24.601 1.00 55.41 95 HIS A N 1
ATOM 771 C CA . HIS A 1 95 ? 3.603 27.809 -25.036 1.00 55.41 95 HIS A CA 1
ATOM 772 C C . HIS A 1 95 ? 4.085 29.265 -24.942 1.00 55.41 95 HIS A C 1
ATOM 774 O O . HIS A 1 95 ? 4.211 29.975 -25.935 1.00 55.41 95 HIS A O 1
ATOM 780 N N . CYS A 1 96 ? 4.316 29.742 -23.725 1.00 55.38 96 CYS A N 1
ATOM 781 C CA . CYS A 1 96 ? 5.248 30.833 -23.513 1.00 55.38 96 CYS A CA 1
ATOM 782 C C . CYS A 1 96 ? 6.640 30.235 -23.728 1.00 55.38 96 CYS A C 1
ATOM 784 O O . CYS A 1 96 ? 6.995 29.251 -23.078 1.00 55.38 96 CYS A O 1
ATOM 786 N N . SER A 1 97 ? 7.413 30.785 -24.662 1.00 60.56 97 SER A N 1
ATOM 787 C CA . SER A 1 97 ? 8.828 30.454 -24.802 1.00 60.56 97 SER A CA 1
ATOM 788 C C . SER A 1 97 ? 9.525 30.703 -23.463 1.00 60.56 97 SER A C 1
ATOM 790 O O . SER A 1 97 ? 9.835 31.842 -23.120 1.00 60.56 97 SER A O 1
ATOM 792 N N . GLN A 1 98 ? 9.756 29.648 -22.680 1.00 62.59 98 GLN A N 1
ATOM 793 C CA . GLN A 1 98 ? 10.580 29.737 -21.482 1.00 62.59 98 GLN A CA 1
ATOM 794 C C . GLN A 1 98 ? 12.036 29.878 -21.926 1.00 62.59 98 GLN A C 1
ATOM 796 O O . GLN A 1 98 ? 12.716 28.896 -22.216 1.00 62.59 98 GLN A O 1
ATOM 801 N N . GLN A 1 99 ? 12.516 31.118 -22.005 1.00 70.50 99 GLN A N 1
ATOM 802 C CA . GLN A 1 99 ? 13.938 31.381 -22.158 1.00 70.50 99 GLN A CA 1
ATOM 803 C C . GLN A 1 99 ? 14.611 31.145 -20.806 1.00 70.50 99 GLN A C 1
ATOM 805 O O . GLN A 1 99 ? 14.535 31.974 -19.900 1.00 70.50 99 GLN A O 1
ATOM 810 N N . LEU A 1 100 ? 15.240 29.981 -20.663 1.00 64.62 100 LEU A N 1
ATOM 811 C CA . LEU A 1 100 ? 16.095 29.689 -19.521 1.00 64.62 100 LEU A CA 1
ATOM 812 C C . LEU A 1 100 ? 17.296 30.639 -19.550 1.00 64.62 100 LEU A C 1
ATOM 814 O O . LEU A 1 100 ? 17.959 30.780 -20.580 1.00 64.62 100 LEU A O 1
ATOM 818 N N . SER A 1 101 ? 17.582 31.285 -18.421 1.00 68.19 101 SER A N 1
ATOM 819 C CA . SER A 1 101 ? 18.812 32.053 -18.242 1.00 68.19 101 SER A CA 1
ATOM 820 C C . SER A 1 101 ? 19.996 31.096 -18.335 1.00 68.19 101 SER A C 1
ATOM 822 O O . SER A 1 101 ? 20.281 30.348 -17.401 1.00 68.19 101 SER A O 1
ATOM 824 N N . LEU A 1 102 ? 20.668 31.078 -19.480 1.00 67.19 102 LEU A N 1
ATOM 825 C CA . LEU A 1 102 ? 21.896 30.314 -19.648 1.00 67.19 102 LEU A CA 1
ATOM 826 C C . LEU A 1 102 ? 23.025 31.032 -18.889 1.00 67.19 102 LEU A C 1
ATOM 828 O O . LEU A 1 102 ? 23.141 32.257 -19.002 1.00 67.19 102 LEU A O 1
ATOM 832 N N . PRO A 1 103 ? 23.867 30.320 -18.122 1.00 62.66 103 PRO A N 1
ATOM 833 C CA . PRO A 1 103 ? 25.048 30.921 -17.529 1.00 62.66 103 PRO A CA 1
ATOM 834 C C . PRO A 1 103 ? 26.094 31.105 -18.633 1.00 62.66 103 PRO A C 1
ATOM 836 O O . PRO A 1 103 ? 26.922 30.233 -18.874 1.00 62.66 103 PRO A O 1
ATOM 839 N N . PHE A 1 104 ? 26.044 32.234 -19.335 1.00 59.53 104 PHE A N 1
ATOM 840 C CA . PHE A 1 104 ? 27.112 32.637 -20.243 1.00 59.53 104 PHE A CA 1
ATOM 841 C C . PHE A 1 104 ? 27.864 33.812 -19.629 1.00 59.53 104 PHE A C 1
ATOM 843 O O . PHE A 1 104 ? 27.349 34.927 -19.557 1.00 59.53 104 PHE A O 1
ATOM 850 N N . GLN A 1 105 ? 29.095 33.563 -19.185 1.00 62.88 105 GLN A N 1
ATOM 851 C CA . GLN A 1 105 ? 30.073 34.628 -19.008 1.00 62.88 105 GLN A CA 1
ATOM 852 C C . GLN A 1 105 ? 30.588 34.984 -20.402 1.00 62.88 105 GLN A C 1
ATOM 854 O O . GLN A 1 105 ? 31.313 34.206 -21.016 1.00 62.88 105 GLN A O 1
ATOM 859 N N . PHE A 1 106 ? 30.170 36.130 -20.934 1.00 57.03 106 PHE A N 1
ATOM 860 C CA . PHE A 1 106 ? 30.821 36.696 -22.109 1.00 57.03 106 PHE A CA 1
ATOM 861 C C . PHE A 1 106 ? 32.184 37.236 -21.666 1.00 57.03 106 PHE A C 1
ATOM 863 O O . PHE A 1 106 ? 32.250 38.271 -21.004 1.00 57.03 106 PHE A O 1
ATOM 870 N N . GLU A 1 107 ? 33.270 36.542 -22.008 1.00 58.66 107 GLU A N 1
ATOM 871 C CA . GLU A 1 107 ? 34.594 37.162 -22.012 1.00 58.66 107 GLU A CA 1
ATOM 872 C C . GLU A 1 107 ? 34.607 38.218 -23.118 1.00 58.66 107 GLU A C 1
ATOM 874 O O . GLU A 1 107 ? 34.542 37.925 -24.313 1.00 58.66 107 GLU A O 1
ATOM 879 N N . THR A 1 108 ? 34.622 39.480 -22.702 1.00 49.47 108 THR A N 1
ATOM 880 C CA . THR A 1 108 ? 34.805 40.629 -23.581 1.00 49.47 108 THR A CA 1
ATOM 881 C C . THR A 1 108 ? 36.167 40.533 -24.259 1.00 49.47 108 THR A C 1
ATOM 883 O O . THR A 1 108 ? 37.193 40.764 -23.618 1.00 49.47 108 THR A O 1
ATOM 886 N N . LEU A 1 109 ? 36.182 40.238 -25.559 1.00 48.31 109 LEU A N 1
ATOM 887 C CA . LEU A 1 109 ? 37.327 40.551 -26.406 1.00 48.31 109 LEU A CA 1
ATOM 888 C C . LEU A 1 109 ? 37.417 42.075 -26.531 1.00 48.31 109 LEU A C 1
ATOM 890 O O . LEU A 1 109 ? 36.500 42.726 -27.032 1.00 48.31 109 LEU A O 1
ATOM 894 N N . GLN A 1 110 ? 38.513 42.624 -26.012 1.00 44.31 110 GLN A N 1
ATOM 895 C CA . GLN A 1 110 ? 38.900 44.020 -26.177 1.00 44.31 110 GLN A CA 1
ATOM 896 C C . GLN A 1 110 ? 39.206 44.303 -27.657 1.00 44.31 110 GLN A C 1
ATOM 898 O O . GLN A 1 110 ? 39.948 43.549 -28.290 1.00 44.31 110 GLN A O 1
ATOM 903 N N . CYS A 1 111 ? 38.657 45.402 -28.176 1.00 41.69 111 CYS A N 1
ATOM 904 C CA . CYS A 1 111 ? 39.204 46.134 -29.317 1.00 41.69 111 CYS A CA 1
ATOM 905 C C . CYS A 1 111 ? 39.831 47.430 -28.805 1.00 41.69 111 CYS A C 1
ATOM 907 O O . CYS A 1 111 ? 39.230 48.034 -27.885 1.00 41.69 111 CYS A O 1
#

Secondary structure (DSSP, 8-state):
-----HHHHHHHHHH-EEEEEPPTTSEEESSSSS-EEE--GGGTT-EEEEEEETTTTEEEEEEEETTEEEEEEEEEPPS-SHHHHH--SSPPS------------------

Sequence (111 aa):
MLLFDLAKADAYLASLQFYRKVGKTGQITIGGEHDKYQVGPAFARQYVQINFDPAKREYVAYLEENGALREVKRWPARDLEIHDLLWPGDPPPYHCSQQLSLPFQFETLQC

Foldseek 3Di:
DDDDDLLVVLVVQQPDKDKFFQACQQWTADPDPPRIDHLGNVRHRHIWIWGADSVQQKIWTWDQDPNDTDTRDIDHDPQSDPCSVPPPPDDDPDPPPPPDDDPDDPPDDDD

pLDDT: mean 83.75, std 15.46, range [41.69, 97.25]

Radius of gyration: 21.85 Å; chains: 1; bounding box: 56×54×48 Å